Protein AF-A0A7W8ZJT8-F1 (afdb_monomer_lite)

pLDDT: mean 78.5, std 10.93, range [38.94, 87.81]

Structure (mmCIF, N/CA/C/O backbone):
data_AF-A0A7W8ZJT8-F1
#
_entry.id   AF-A0A7W8ZJT8-F1
#
loop_
_atom_site.group_PDB
_atom_site.id
_atom_site.type_symbol
_atom_site.label_atom_id
_atom_site.label_alt_id
_atom_site.label_comp_id
_atom_site.label_asym_id
_atom_site.label_entity_id
_atom_site.label_seq_id
_atom_site.pdbx_PDB_ins_code
_atom_site.Cartn_x
_atom_site.Cartn_y
_atom_si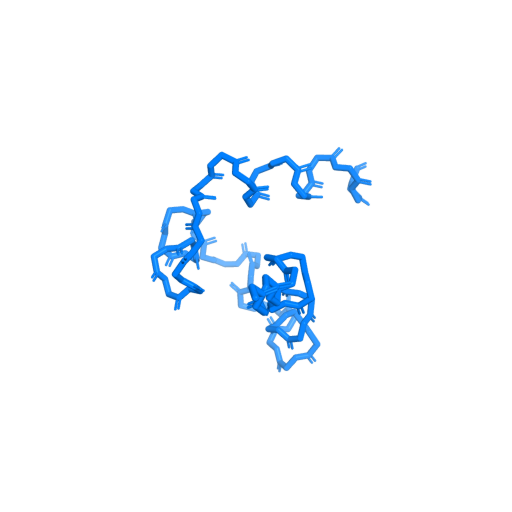te.Cartn_z
_atom_site.occupancy
_atom_site.B_iso_or_equiv
_atom_site.auth_seq_id
_atom_site.auth_comp_id
_atom_site.auth_asym_id
_atom_site.auth_atom_id
_atom_site.pdbx_PDB_model_num
ATOM 1 N N . MET A 1 1 ? 10.109 -3.099 -22.658 1.00 38.94 1 MET A N 1
ATOM 2 C CA . MET A 1 1 ? 10.124 -3.151 -21.177 1.00 38.94 1 MET A CA 1
ATOM 3 C C . MET A 1 1 ? 9.072 -2.188 -20.638 1.00 38.94 1 MET A C 1
ATOM 5 O O . MET A 1 1 ? 9.377 -1.029 -20.404 1.00 38.94 1 MET A O 1
ATOM 9 N N . LEU A 1 2 ? 7.822 -2.629 -20.489 1.00 47.09 2 LEU A N 1
ATOM 10 C CA . LEU A 1 2 ? 6.761 -1.813 -19.885 1.00 47.09 2 LEU A CA 1
ATOM 11 C C . LEU A 1 2 ? 6.817 -1.995 -18.361 1.00 47.09 2 LEU A C 1
ATOM 13 O O . LEU A 1 2 ? 6.048 -2.763 -17.789 1.00 47.09 2 LEU A O 1
ATOM 17 N N . ARG A 1 3 ? 7.781 -1.339 -17.701 1.00 50.88 3 ARG A N 1
ATOM 18 C CA . ARG A 1 3 ? 7.739 -1.153 -16.244 1.00 50.88 3 ARG A CA 1
ATOM 19 C C . ARG A 1 3 ? 6.614 -0.161 -15.972 1.00 50.88 3 ARG A C 1
ATOM 21 O O . ARG A 1 3 ? 6.836 1.038 -16.006 1.00 50.88 3 ARG A O 1
ATOM 28 N N . GLN A 1 4 ? 5.394 -0.651 -15.779 1.00 56.19 4 GLN A N 1
ATOM 29 C CA . GLN A 1 4 ? 4.372 0.169 -15.138 1.00 56.19 4 GLN A CA 1
ATOM 30 C C . GLN A 1 4 ? 4.887 0.468 -13.731 1.00 56.19 4 GLN A C 1
ATOM 32 O O . GLN A 1 4 ? 5.103 -0.462 -12.953 1.00 56.19 4 GLN A O 1
ATOM 37 N N . ASP A 1 5 ? 5.169 1.737 -13.450 1.00 73.50 5 ASP A N 1
ATOM 38 C CA . ASP A 1 5 ? 5.725 2.171 -12.178 1.00 73.50 5 ASP A CA 1
ATOM 39 C C . ASP A 1 5 ? 4.900 1.628 -11.007 1.00 73.50 5 ASP A C 1
ATOM 41 O O . ASP A 1 5 ? 3.695 1.850 -10.886 1.00 73.50 5 ASP A O 1
ATOM 45 N N . GLU A 1 6 ? 5.585 0.917 -10.114 1.00 72.81 6 GLU A N 1
ATOM 46 C CA . GLU A 1 6 ? 5.050 0.287 -8.897 1.00 72.81 6 GLU A CA 1
ATOM 47 C C . GLU A 1 6 ? 4.277 1.308 -8.039 1.00 72.81 6 GLU A C 1
ATOM 49 O O . GLU A 1 6 ? 3.290 0.990 -7.374 1.00 72.81 6 GLU A O 1
ATOM 54 N N . LYS A 1 7 ? 4.712 2.570 -8.131 1.00 76.88 7 LYS A N 1
ATOM 55 C CA . LYS A 1 7 ? 4.074 3.755 -7.559 1.00 76.88 7 LYS A CA 1
ATOM 56 C C . LYS A 1 7 ? 2.691 4.012 -8.126 1.00 76.88 7 LYS A C 1
ATOM 58 O O . LYS A 1 7 ? 1.774 4.208 -7.343 1.00 76.88 7 LYS A O 1
ATOM 63 N N . THR A 1 8 ? 2.539 4.010 -9.445 1.00 82.19 8 THR A N 1
ATOM 64 C CA . THR A 1 8 ? 1.272 4.322 -10.115 1.00 82.19 8 THR A CA 1
ATOM 65 C C . THR A 1 8 ? 0.204 3.318 -9.710 1.00 82.19 8 THR A C 1
ATOM 67 O O . THR A 1 8 ? -0.876 3.707 -9.290 1.00 82.19 8 THR A O 1
ATOM 70 N N . ARG A 1 9 ? 0.557 2.029 -9.680 1.00 79.75 9 ARG A N 1
ATOM 71 C CA . ARG A 1 9 ? -0.359 0.951 -9.285 1.00 79.75 9 ARG A CA 1
ATOM 72 C C . ARG A 1 9 ? -0.794 1.050 -7.815 1.00 79.75 9 ARG A C 1
ATOM 74 O O . ARG A 1 9 ? -1.960 0.827 -7.499 1.00 79.75 9 ARG A O 1
ATOM 81 N N . TYR A 1 10 ? 0.121 1.436 -6.922 1.00 82.31 10 TYR A N 1
ATOM 82 C CA . TYR A 1 10 ? -0.211 1.741 -5.525 1.00 82.31 10 TYR A CA 1
ATOM 83 C C . TYR A 1 10 ? -1.079 3.001 -5.394 1.00 82.31 10 TYR A C 1
ATOM 85 O O . TYR A 1 10 ? -2.010 3.028 -4.594 1.00 82.31 10 TYR A O 1
ATOM 93 N N . PHE A 1 11 ? -0.801 4.035 -6.187 1.00 82.56 11 PHE A N 1
ATOM 94 C CA . PHE A 1 11 ? -1.542 5.292 -6.152 1.00 82.56 11 PHE A CA 1
ATOM 95 C C . PHE A 1 11 ? -2.969 5.132 -6.686 1.00 82.56 11 PHE A C 1
ATOM 97 O O . PHE A 1 11 ? -3.902 5.681 -6.108 1.00 82.56 11 PHE A O 1
ATOM 104 N N . ASP A 1 12 ? -3.157 4.337 -7.738 1.00 85.94 12 ASP A N 1
ATOM 105 C CA . ASP A 1 12 ? -4.481 3.986 -8.253 1.00 85.94 12 ASP A CA 1
ATOM 106 C C . ASP A 1 12 ? -5.262 3.155 -7.233 1.00 85.94 12 ASP A C 1
ATOM 108 O O . ASP A 1 12 ? -6.433 3.429 -6.981 1.00 85.94 12 ASP A O 1
ATOM 112 N N . PHE A 1 13 ? -4.605 2.213 -6.550 1.00 84.56 13 PHE A N 1
ATOM 113 C CA . PHE A 1 13 ? -5.229 1.488 -5.444 1.00 84.56 13 PHE A CA 1
ATOM 114 C C . PHE A 1 13 ? -5.650 2.418 -4.302 1.00 84.56 13 PHE A C 1
ATOM 116 O O . PHE A 1 13 ? -6.762 2.296 -3.797 1.00 84.56 13 PHE A O 1
ATOM 123 N N . LEU A 1 14 ? -4.800 3.374 -3.920 1.00 83.50 14 LEU A N 1
ATOM 124 C CA . LEU A 1 14 ? -5.131 4.384 -2.914 1.00 83.50 14 LEU A CA 1
ATOM 125 C C . LEU A 1 14 ? -6.289 5.288 -3.345 1.00 83.50 14 LEU A C 1
ATOM 127 O O . LEU A 1 14 ? -7.093 5.671 -2.502 1.00 83.50 14 LEU A O 1
ATOM 131 N N . LYS A 1 15 ? -6.391 5.627 -4.634 1.00 85.19 15 LYS A N 1
ATOM 132 C CA . LYS A 1 15 ? -7.510 6.418 -5.165 1.00 85.19 15 LYS A CA 1
ATOM 133 C C . LYS A 1 15 ? -8.832 5.662 -5.092 1.00 85.19 15 LYS A C 1
ATOM 135 O O . LYS A 1 15 ? -9.853 6.270 -4.794 1.00 85.19 15 LYS A O 1
ATOM 140 N N . ILE A 1 16 ? -8.812 4.358 -5.362 1.00 87.81 16 ILE A N 1
ATOM 141 C CA . ILE A 1 16 ? -10.017 3.520 -5.336 1.00 87.81 16 ILE A CA 1
ATOM 142 C C . ILE A 1 16 ? -10.385 3.150 -3.887 1.00 87.81 16 ILE A C 1
ATOM 144 O O . ILE A 1 16 ? -11.560 3.136 -3.531 1.00 87.81 16 ILE A O 1
ATOM 148 N N . TYR A 1 17 ? -9.387 2.898 -3.035 1.00 85.00 17 TYR A N 1
ATOM 149 C CA . TYR A 1 17 ? -9.559 2.404 -1.666 1.00 85.00 17 TYR A CA 1
ATOM 150 C C . TYR A 1 17 ? -8.687 3.162 -0.642 1.00 85.00 17 TYR A C 1
ATOM 152 O O . TYR A 1 17 ? -7.795 2.571 -0.019 1.00 85.00 17 TYR A O 1
ATOM 160 N N . PRO A 1 18 ? -8.951 4.458 -0.389 1.00 80.31 18 PRO A N 1
ATOM 161 C CA . PRO A 1 18 ? -8.104 5.285 0.476 1.00 80.31 18 PRO A CA 1
ATOM 162 C C . PRO A 1 18 ? -8.095 4.828 1.944 1.00 80.31 18 PRO A C 1
ATOM 164 O O . PRO A 1 18 ? -7.070 4.919 2.616 1.00 80.31 18 PRO A O 1
ATOM 167 N N . GLY A 1 19 ? -9.210 4.287 2.447 1.00 82.50 19 GLY A N 1
ATOM 168 C CA . GLY A 1 19 ? -9.308 3.789 3.826 1.00 82.50 19 GLY A CA 1
ATOM 169 C C . GLY A 1 19 ? -8.680 2.407 4.038 1.00 82.50 19 GLY A C 1
ATOM 170 O O . GLY A 1 19 ? -8.189 2.106 5.124 1.00 82.50 19 GLY A O 1
ATOM 171 N N . LEU A 1 20 ? -8.648 1.573 2.994 1.00 83.19 20 LEU A N 1
ATOM 172 C CA . LEU A 1 20 ? -8.220 0.176 3.096 1.00 83.19 20 LEU A CA 1
ATOM 173 C C . LEU A 1 20 ? -6.694 0.059 3.223 1.00 83.19 20 LEU A C 1
ATOM 175 O O . LEU A 1 20 ? -6.185 -0.754 3.990 1.00 83.19 20 LEU A O 1
ATOM 179 N N . ALA A 1 21 ? -5.951 0.926 2.532 1.00 79.44 21 ALA A N 1
ATOM 180 C CA . ALA A 1 21 ? -4.490 0.944 2.586 1.00 79.44 21 ALA A CA 1
ATOM 181 C C . ALA A 1 21 ? -3.922 1.266 3.982 1.00 79.44 21 ALA A C 1
ATOM 183 O O . ALA A 1 21 ? -2.780 0.912 4.275 1.00 79.44 21 ALA A O 1
ATOM 184 N N . ASN A 1 22 ? -4.712 1.919 4.843 1.00 80.25 22 ASN A N 1
ATOM 185 C CA . ASN A 1 22 ? -4.333 2.221 6.224 1.00 80.25 22 ASN A CA 1
ATOM 186 C C . ASN A 1 22 ? -4.723 1.112 7.216 1.00 80.25 22 ASN A C 1
ATOM 188 O O . ASN A 1 22 ? -4.187 1.070 8.318 1.00 80.25 22 ASN A O 1
ATOM 192 N N . GLN A 1 23 ? -5.643 0.225 6.828 1.00 85.44 23 GLN A N 1
ATOM 193 C CA . GLN A 1 23 ? -6.141 -0.889 7.645 1.00 85.44 23 GLN A CA 1
ATOM 194 C C . GLN A 1 23 ? -5.340 -2.181 7.412 1.0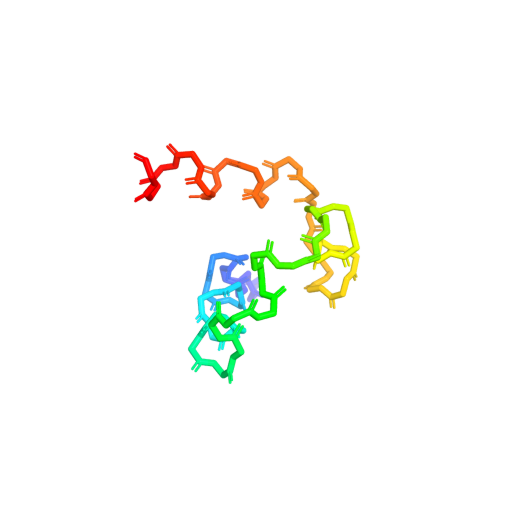0 85.44 23 GLN A C 1
ATOM 196 O O . GLN A 1 23 ? -5.309 -3.063 8.266 1.00 85.44 23 GLN A O 1
ATOM 201 N N . ILE A 1 24 ? -4.692 -2.303 6.251 1.00 85.88 24 ILE A N 1
ATOM 202 C CA . ILE A 1 24 ? -3.982 -3.511 5.829 1.00 85.88 24 ILE A CA 1
ATOM 203 C C . ILE A 1 24 ? -2.467 -3.344 6.057 1.00 85.88 24 ILE A C 1
ATOM 205 O O . ILE A 1 24 ? -1.903 -2.293 5.734 1.00 85.88 24 ILE A O 1
ATOM 209 N N . PRO A 1 25 ? -1.757 -4.375 6.556 1.00 86.12 25 PRO A N 1
ATOM 210 C CA . PRO A 1 25 ? -0.303 -4.342 6.646 1.00 86.12 25 PRO A CA 1
ATOM 211 C C . PRO A 1 25 ? 0.359 -4.239 5.262 1.00 86.12 25 PRO A C 1
ATOM 213 O O . PRO A 1 25 ? -0.094 -4.825 4.276 1.00 86.12 25 PRO A O 1
ATOM 216 N N . LEU A 1 26 ? 1.501 -3.542 5.206 1.00 81.56 26 LEU A N 1
ATOM 217 C CA . LEU A 1 26 ? 2.337 -3.372 4.004 1.00 81.56 26 LEU A CA 1
ATOM 218 C C . LEU A 1 26 ? 2.618 -4.696 3.274 1.00 81.56 26 LEU A C 1
ATOM 220 O O . LEU A 1 26 ? 2.716 -4.714 2.051 1.00 81.56 26 LEU A O 1
ATOM 224 N N . SER A 1 27 ? 2.737 -5.799 4.013 1.00 85.56 27 SER A N 1
ATOM 225 C CA . SER A 1 27 ? 2.983 -7.137 3.477 1.00 85.56 27 SER A CA 1
ATOM 226 C C . SER A 1 27 ? 1.854 -7.664 2.603 1.00 85.56 27 SER A C 1
ATOM 228 O O . SER A 1 27 ? 2.099 -8.068 1.466 1.00 85.56 27 SER A O 1
ATOM 230 N N . ALA A 1 28 ? 0.624 -7.614 3.105 1.00 86.75 28 ALA A N 1
ATOM 231 C CA . ALA A 1 28 ? -0.552 -8.041 2.363 1.00 86.75 28 ALA A CA 1
ATOM 232 C C . ALA A 1 28 ? -0.806 -7.127 1.157 1.00 86.75 28 ALA A C 1
ATOM 234 O O . ALA A 1 28 ? -1.097 -7.611 0.066 1.00 86.75 28 ALA A O 1
ATOM 235 N N . LEU A 1 29 ? -0.598 -5.818 1.322 1.00 84.88 29 LEU A N 1
ATOM 236 C CA . LEU A 1 29 ? -0.775 -4.849 0.244 1.00 84.88 29 LEU A CA 1
ATOM 237 C C . LEU A 1 29 ? 0.254 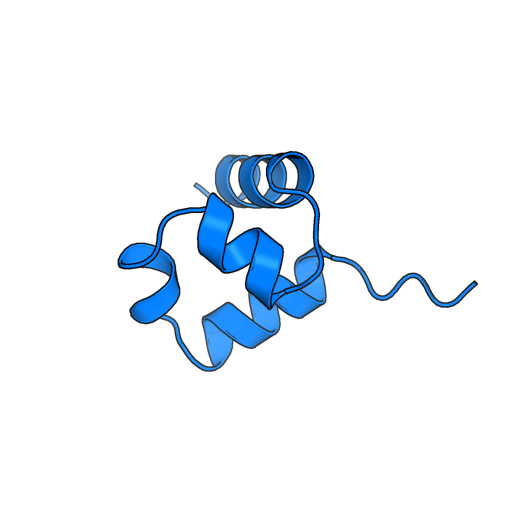-5.023 -0.883 1.00 84.88 29 LEU A C 1
ATOM 239 O O . LEU A 1 29 ? -0.091 -4.970 -2.061 1.00 84.88 29 LEU A O 1
ATOM 243 N N . ALA A 1 30 ? 1.513 -5.281 -0.528 1.00 85.75 30 ALA A N 1
ATOM 244 C CA . ALA A 1 30 ? 2.573 -5.583 -1.483 1.00 85.75 30 ALA A CA 1
ATOM 245 C C . ALA A 1 30 ? 2.280 -6.872 -2.267 1.00 85.75 30 ALA A C 1
ATOM 247 O O . ALA A 1 30 ? 2.424 -6.892 -3.488 1.00 85.75 30 ALA A O 1
ATOM 248 N N . SER A 1 31 ? 1.803 -7.910 -1.571 1.00 86.62 31 SER A N 1
ATOM 249 C CA . SER A 1 31 ? 1.389 -9.175 -2.186 1.00 86.62 31 SER A CA 1
ATOM 250 C C . SER A 1 31 ? 0.237 -8.974 -3.176 1.00 86.62 31 SER A C 1
ATOM 252 O O . SER A 1 31 ? 0.298 -9.453 -4.305 1.00 86.62 31 SER A O 1
ATOM 254 N N . TYR A 1 32 ? -0.772 -8.185 -2.791 1.00 86.38 32 TYR A N 1
ATOM 255 C CA . TYR A 1 32 ? -1.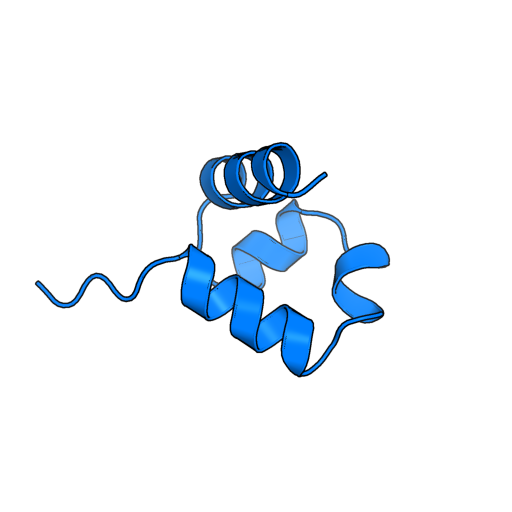931 -7.874 -3.630 1.00 86.38 32 TYR A CA 1
ATOM 256 C C . TYR A 1 32 ? -1.559 -7.080 -4.891 1.00 86.38 32 TYR A C 1
ATOM 258 O O . TYR A 1 32 ? -2.028 -7.371 -5.987 1.00 86.38 32 TYR A O 1
ATOM 266 N N . LEU A 1 33 ? -0.682 -6.086 -4.749 1.00 83.38 33 LEU A N 1
ATOM 267 C CA . LEU A 1 33 ? -0.249 -5.229 -5.855 1.00 83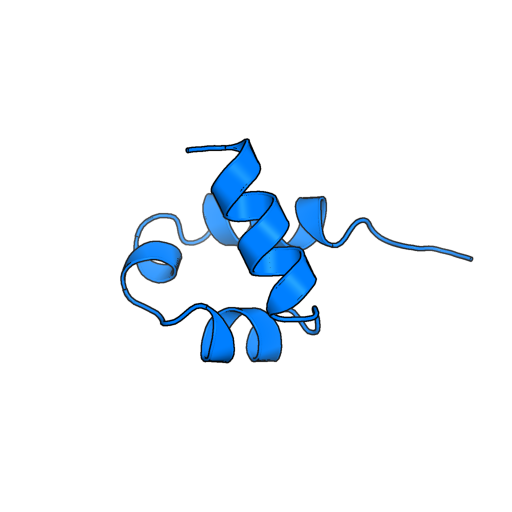.38 33 LEU A CA 1
ATOM 268 C C . LEU A 1 33 ? 0.824 -5.883 -6.743 1.00 83.38 33 LEU A C 1
ATOM 270 O O . LEU A 1 33 ? 1.165 -5.332 -7.794 1.00 83.38 33 LEU A O 1
ATOM 274 N N . GLY A 1 34 ? 1.366 -7.035 -6.332 1.00 84.62 34 GLY A N 1
ATOM 275 C CA . GLY A 1 34 ? 2.464 -7.713 -7.022 1.00 84.62 34 GLY A CA 1
ATOM 276 C C . GLY A 1 34 ? 3.775 -6.924 -6.980 1.00 84.62 34 GLY A C 1
ATOM 277 O O . GLY A 1 34 ? 4.597 -7.035 -7.888 1.00 84.62 34 GLY A O 1
ATOM 278 N N . ILE A 1 35 ? 3.963 -6.095 -5.951 1.00 84.12 35 ILE A N 1
ATOM 279 C CA . ILE A 1 35 ? 5.149 -5.251 -5.762 1.00 84.12 35 ILE A CA 1
ATOM 280 C C . ILE A 1 35 ? 5.922 -5.706 -4.529 1.00 84.12 35 ILE A C 1
ATOM 282 O O . ILE A 1 35 ? 5.396 -6.363 -3.634 1.00 84.12 35 ILE A O 1
ATOM 286 N N . ARG A 1 36 ? 7.204 -5.351 -4.444 1.00 85.38 36 ARG A N 1
ATOM 287 C CA . ARG A 1 36 ? 8.008 -5.709 -3.270 1.00 85.38 36 ARG A CA 1
ATOM 288 C C . ARG A 1 36 ? 7.600 -4.855 -2.071 1.00 85.38 36 ARG A C 1
ATOM 290 O O . ARG A 1 36 ? 7.474 -3.638 -2.192 1.00 85.38 36 ARG A O 1
ATOM 297 N N . GLN A 1 37 ? 7.511 -5.470 -0.888 1.00 78.44 37 GLN A N 1
ATOM 298 C CA . GLN A 1 37 ? 7.272 -4.755 0.377 1.00 78.44 37 GLN A CA 1
ATOM 299 C C . GLN A 1 37 ? 8.262 -3.608 0.596 1.00 78.44 37 GLN A C 1
ATOM 301 O O . GLN A 1 37 ? 7.875 -2.542 1.064 1.00 78.44 37 GLN A O 1
ATOM 306 N N . PHE A 1 38 ? 9.527 -3.802 0.209 1.00 79.75 38 PHE A N 1
ATOM 307 C CA . PHE A 1 38 ? 10.557 -2.769 0.299 1.00 79.75 38 PHE A CA 1
ATOM 308 C C . PHE A 1 38 ? 10.262 -1.566 -0.611 1.00 79.75 38 PHE A C 1
ATOM 310 O O . PHE A 1 38 ? 10.346 -0.429 -0.151 1.00 79.75 38 PHE A O 1
ATOM 317 N N . SER A 1 39 ? 9.851 -1.797 -1.868 1.00 78.50 39 SER A N 1
ATOM 318 C CA . SER A 1 39 ? 9.398 -0.725 -2.769 1.00 78.50 39 SER A CA 1
ATOM 319 C C . SER A 1 39 ? 8.215 0.022 -2.163 1.00 78.50 39 SER A C 1
ATOM 321 O O . SER A 1 39 ? 8.255 1.244 -2.056 1.00 78.50 39 SER A O 1
ATOM 323 N N . LEU A 1 40 ? 7.195 -0.702 -1.696 1.00 81.00 40 LEU A N 1
ATOM 324 C CA . LEU A 1 40 ? 5.997 -0.112 -1.097 1.00 81.00 40 LEU A CA 1
ATOM 325 C C . LEU A 1 40 ? 6.324 0.714 0.161 1.00 81.00 40 LEU A C 1
ATOM 327 O O . LEU A 1 40 ? 5.851 1.841 0.313 1.00 81.00 40 LEU A O 1
ATOM 331 N N . SER A 1 41 ? 7.180 0.191 1.040 1.00 83.56 41 SER A N 1
ATOM 332 C CA . SER A 1 41 ? 7.651 0.905 2.229 1.00 83.56 41 SER A CA 1
ATOM 333 C C . SER A 1 41 ? 8.404 2.182 1.860 1.00 83.56 41 SER A C 1
ATOM 335 O O . SER A 1 41 ? 8.212 3.206 2.516 1.00 83.56 41 SER A O 1
ATOM 337 N N . ARG A 1 42 ? 9.228 2.139 0.806 1.00 82.00 42 ARG A N 1
ATOM 338 C CA . ARG A 1 42 ? 9.970 3.299 0.297 1.00 82.00 42 ARG A CA 1
ATOM 339 C C . ARG A 1 42 ? 9.038 4.365 -0.275 1.00 82.00 42 ARG A C 1
ATOM 341 O O . ARG A 1 42 ? 9.297 5.548 -0.099 1.00 82.00 42 ARG A O 1
ATOM 348 N N . ILE A 1 43 ? 7.952 3.949 -0.924 1.00 80.50 43 ILE A N 1
ATOM 349 C CA . ILE A 1 43 ? 6.928 4.848 -1.468 1.00 80.50 43 ILE A CA 1
ATOM 350 C C . ILE A 1 43 ? 6.173 5.546 -0.332 1.00 80.50 43 ILE A C 1
ATOM 352 O O . ILE A 1 43 ? 6.088 6.768 -0.349 1.00 80.50 43 ILE A O 1
ATOM 356 N N . ARG A 1 44 ? 5.718 4.813 0.699 1.00 77.56 44 ARG A N 1
ATOM 357 C CA . ARG A 1 44 ? 5.056 5.421 1.873 1.00 77.56 44 ARG A CA 1
ATOM 358 C C . ARG A 1 44 ? 5.953 6.417 2.607 1.00 77.56 44 ARG A C 1
ATOM 360 O O . ARG A 1 44 ? 5.485 7.500 2.931 1.00 77.56 44 ARG A O 1
ATOM 367 N N . LYS A 1 45 ? 7.230 6.078 2.819 1.00 78.81 45 LYS A N 1
ATOM 368 C CA . LYS A 1 45 ? 8.210 6.954 3.494 1.00 78.81 45 LYS A CA 1
ATOM 369 C C . LYS A 1 45 ? 8.543 8.246 2.746 1.00 78.81 45 LYS A C 1
ATOM 371 O O . LYS A 1 45 ? 9.156 9.121 3.329 1.00 78.81 45 LYS A O 1
ATOM 376 N N . ASN A 1 46 ? 8.250 8.323 1.451 1.00 76.31 46 ASN A N 1
ATOM 377 C CA . ASN A 1 46 ? 8.515 9.517 0.649 1.00 76.31 46 ASN A CA 1
ATOM 378 C C . ASN A 1 46 ? 7.266 10.407 0.506 1.00 76.31 46 ASN A C 1
ATOM 380 O O . ASN A 1 46 ? 7.331 11.436 -0.160 1.00 76.31 46 ASN A O 1
ATOM 384 N N . THR A 1 47 ? 6.120 9.978 1.042 1.00 63.28 47 THR A N 1
ATOM 385 C CA . THR A 1 47 ? 4.830 10.684 0.947 1.00 63.28 47 THR A CA 1
ATOM 386 C C . THR A 1 47 ? 4.308 11.135 2.315 1.00 63.28 47 THR A C 1
ATOM 388 O O . THR A 1 47 ? 3.558 12.104 2.364 1.00 63.28 47 THR A O 1
ATOM 391 N N . PHE A 1 48 ? 4.710 10.457 3.393 1.00 55.12 48 PHE A N 1
ATOM 392 C CA . PHE A 1 48 ? 4.565 10.900 4.784 1.00 55.12 48 PHE A CA 1
AT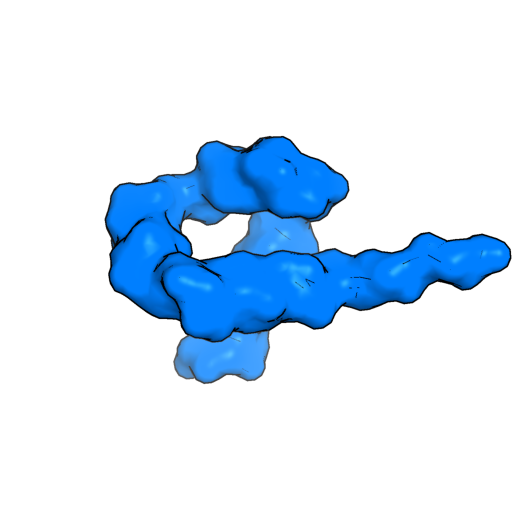OM 393 C C . PHE A 1 48 ? 5.892 11.451 5.291 1.00 55.12 48 PHE A C 1
ATOM 395 O O . PHE A 1 48 ? 5.853 12.451 6.035 1.00 55.12 48 PHE A O 1
#

Secondary structure (DSSP, 8-state):
-----HHHHHHHHHHH-TTHHHHS-HHHHHHHHTS-HHHHHHHHTTT-

Sequence (48 aa):
MLRQDEKTRYFDFLKIYPGLANQIPLSALASYLGIRQFSLSRIRKNTF

Foldseek 3Di:
DPPPDLLVLVVVVCVVCVPVVVVDDLVVVCVVSVHDSVSSVVSVVVVD

Radius of gyration: 10.19 Å; chains: 1; bounding box: 21×20×29 Å

Organism: NCBI:txid188932